Protein AF-L2G6C4-F1 (afdb_monomer)

Solvent-accessible surface area (backbone atoms only — not comparable to full-atom values): 4760 Å² total; per-residue (Å²): 137,87,88,84,85,75,86,74,78,76,79,70,72,81,74,71,79,70,78,41,69,60,40,82,45,74,46,78,30,71,58,67,72,53,38,62,51,35,48,36,85,80,48,46,91,44,54,97,63,32,40,53,40,92,64,83,44,47,74,50,75,40,94,94,55,60,32,32,35,36,35,43,23,21,43,113

Radius of gyration: 18.84 Å; Cα contacts (8 Å, |Δi|>4): 118; chains: 1; bounding box: 40×18×65 Å

Mean predicted aligned error: 12.07 Å

Sequence (76 aa):
MKSSAVVGFLSLCLAQTAFAACRTRTNECSPQSVCDAIGKPGAFPCASTETQSPAQCSQAASPGGPTSVSCECCDL

Foldseek 3Di:
DDDDDDPDDPPPPPPPPPPQVKDKDKDFDPDVVVVVQCQDQQNPDDPPQWHWDPDGWDWADDDVGTIMIITITGGD

Nearest PDB structures (foldseek):
  4rvt-assembly1_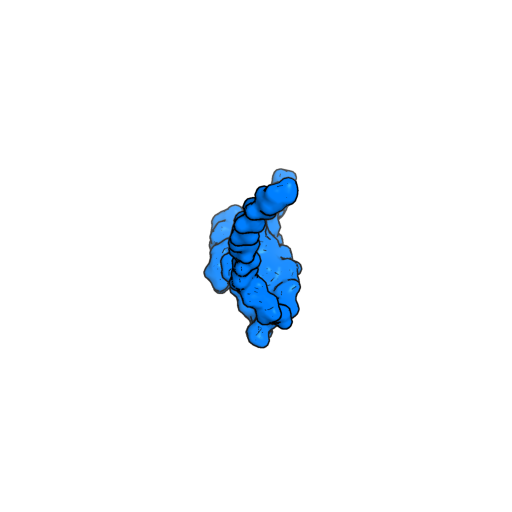A  TM=4.403E-01  e=1.490E+00  Homo sapiens
  4n2p-assembly1_A  TM=5.516E-01  e=9.132E+00  Pyrococcus horikoshii OT3
  3onr-assembly1_B  TM=3.744E-01  e=9.700E+00  Mycobacterium tuberculosis

Organism: Colletotrichum fructicola (strain Nara gc5) (NCBI:txid1213859)

Secondary structure (DSSP, 8-state):
----------------------EEEEEEESSHHHHHHHTSTTTS---TTEEE-SSPPEEEE-TTS-EEEEEEEEE-

pLDDT: mean 74.06, std 15.63, range [45.0, 89.75]

Structure (mmCIF, N/CA/C/O backbone):
data_AF-L2G6C4-F1
#
_entry.id   AF-L2G6C4-F1
#
loop_
_atom_site.group_PDB
_atom_site.id
_atom_site.type_symbol
_atom_site.label_atom_id
_atom_site.label_alt_id
_atom_site.label_comp_id
_atom_site.label_asym_id
_atom_site.label_entity_id
_atom_site.label_seq_id
_atom_site.pdbx_PDB_ins_code
_atom_site.Cartn_x
_atom_site.Cartn_y
_atom_site.Cartn_z
_atom_site.occupancy
_atom_site.B_iso_or_equiv
_atom_site.auth_seq_id
_atom_site.auth_comp_id
_atom_site.auth_asym_id
_atom_site.auth_atom_id
_atom_site.pdbx_PDB_model_num
ATOM 1 N N . MET A 1 1 ? 25.885 -10.449 49.001 1.00 47.12 1 MET A N 1
ATOM 2 C CA . MET A 1 1 ? 24.428 -10.34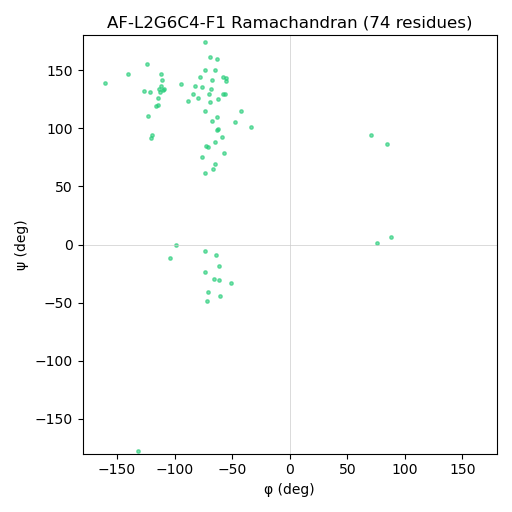2 49.253 1.00 47.12 1 MET A CA 1
ATOM 3 C C . MET A 1 1 ? 24.017 -8.883 49.061 1.00 47.12 1 MET A C 1
ATOM 5 O O . MET A 1 1 ? 24.790 -8.038 49.490 1.00 47.12 1 MET A O 1
ATOM 9 N N . LYS A 1 2 ? 22.830 -8.628 48.479 1.00 45.00 2 LYS A N 1
ATOM 10 C CA . LYS A 1 2 ? 22.198 -7.328 48.114 1.00 45.00 2 LYS A CA 1
ATOM 11 C C . LYS A 1 2 ? 22.655 -6.783 46.751 1.00 45.00 2 LYS A C 1
ATOM 13 O O . LYS A 1 2 ? 23.730 -6.220 46.645 1.00 45.00 2 LYS A O 1
ATOM 18 N N . SER A 1 3 ? 22.015 -7.176 45.647 1.00 49.41 3 SER A N 1
ATOM 19 C CA . SER A 1 3 ? 20.679 -6.766 45.154 1.00 49.41 3 SER A CA 1
ATOM 20 C C . SER A 1 3 ? 20.673 -5.322 44.651 1.00 49.41 3 SER A C 1
ATOM 22 O O . SER A 1 3 ? 20.420 -4.409 45.426 1.00 49.41 3 SER A O 1
ATOM 24 N N . SER A 1 4 ? 20.873 -5.152 43.343 1.00 48.75 4 SER A N 1
ATOM 25 C CA . SER A 1 4 ? 20.462 -3.950 42.613 1.00 48.75 4 SER A CA 1
ATOM 26 C C . SER A 1 4 ? 19.491 -4.381 41.524 1.00 48.75 4 SER A C 1
ATOM 28 O O . SER A 1 4 ? 19.882 -4.786 40.433 1.00 48.75 4 SER A O 1
ATOM 30 N N . ALA A 1 5 ? 18.210 -4.358 41.880 1.00 59.62 5 ALA A N 1
ATOM 31 C CA . ALA A 1 5 ? 17.115 -4.406 40.934 1.00 59.62 5 ALA A CA 1
ATOM 32 C C . ALA A 1 5 ? 17.034 -3.037 40.254 1.00 59.62 5 ALA A C 1
ATOM 34 O O . ALA A 1 5 ? 16.731 -2.041 40.905 1.00 59.62 5 ALA A O 1
ATOM 35 N N . VAL A 1 6 ? 17.291 -2.990 3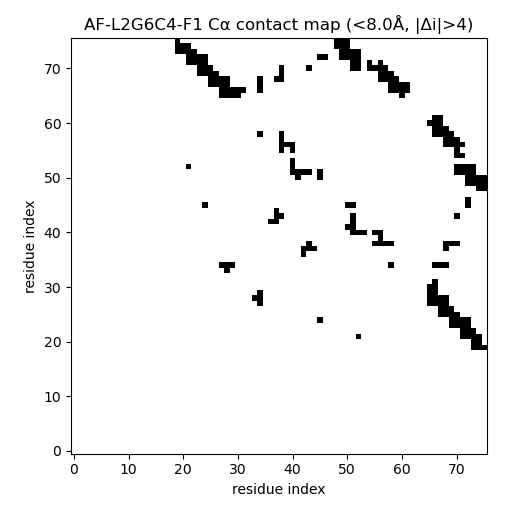8.951 1.00 57.78 6 VAL A N 1
ATOM 36 C CA . VAL A 1 6 ? 16.790 -1.909 38.105 1.00 57.78 6 VAL A CA 1
ATOM 37 C C . VAL A 1 6 ? 15.924 -2.586 37.064 1.00 57.78 6 VAL A C 1
ATOM 39 O O . VAL A 1 6 ? 16.400 -3.127 36.070 1.00 57.78 6 VAL A O 1
ATOM 42 N N . VAL A 1 7 ? 14.633 -2.623 37.381 1.00 51.19 7 VAL A N 1
ATOM 43 C CA . VAL A 1 7 ? 13.558 -2.955 36.455 1.00 51.19 7 VAL A CA 1
ATOM 44 C C . VAL A 1 7 ? 13.559 -1.841 35.412 1.00 51.19 7 VAL A C 1
ATOM 46 O O . VAL A 1 7 ? 12.947 -0.791 35.592 1.00 51.19 7 VAL A O 1
ATOM 49 N N . GLY A 1 8 ? 14.354 -2.033 34.362 1.00 53.56 8 GLY A N 1
ATOM 50 C CA . GLY A 1 8 ? 14.324 -1.196 33.177 1.00 53.56 8 GLY A CA 1
ATOM 51 C C . GLY A 1 8 ? 12.992 -1.433 32.494 1.00 53.56 8 GLY A C 1
ATOM 52 O O . GLY A 1 8 ? 12.770 -2.509 31.947 1.00 53.56 8 GLY A O 1
ATOM 53 N N . PHE A 1 9 ? 12.113 -0.441 32.613 1.00 45.22 9 PHE A N 1
ATOM 54 C CA . PHE A 1 9 ? 10.863 -0.292 31.886 1.00 45.22 9 PHE A CA 1
ATOM 55 C C . PHE A 1 9 ? 11.003 -0.852 30.465 1.00 45.22 9 PHE A C 1
ATOM 57 O O . PHE A 1 9 ? 11.547 -0.195 29.576 1.00 45.22 9 PHE A O 1
ATOM 64 N N . LEU A 1 10 ? 10.489 -2.066 30.246 1.00 46.03 10 LEU A N 1
ATOM 65 C CA . LEU A 1 10 ? 10.048 -2.448 28.922 1.00 46.03 10 LEU A CA 1
ATOM 66 C C . LEU A 1 10 ? 8.921 -1.472 28.592 1.00 46.03 10 LEU A C 1
ATOM 68 O O . LEU A 1 10 ? 7.786 -1.644 29.039 1.00 46.03 10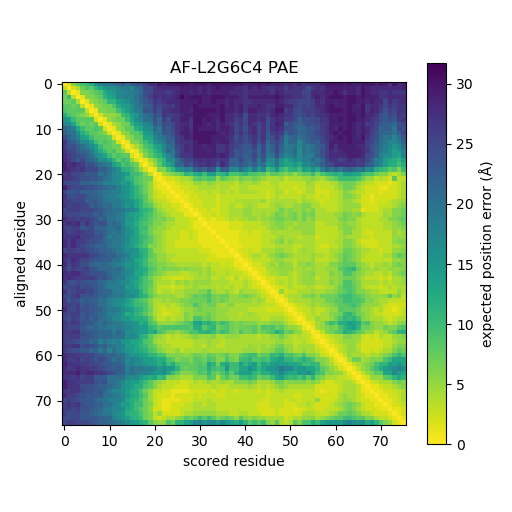 LEU A O 1
ATOM 72 N N . SER A 1 11 ? 9.249 -0.442 27.816 1.00 47.91 11 SER A N 1
ATOM 73 C CA . SER A 1 11 ? 8.304 0.177 26.900 1.00 47.91 11 SER A CA 1
ATOM 74 C C . SER A 1 11 ? 7.801 -0.929 25.974 1.00 47.91 11 SER A C 1
ATOM 76 O O . SER A 1 11 ? 8.269 -1.077 24.846 1.00 47.91 11 SER A O 1
ATOM 78 N N . LEU A 1 12 ? 6.867 -1.747 26.471 1.00 48.78 12 LEU A N 1
ATOM 79 C CA . LEU A 1 12 ? 5.875 -2.390 25.633 1.00 48.78 12 LEU A CA 1
ATOM 80 C C . LEU A 1 12 ? 5.159 -1.221 24.974 1.00 48.78 12 LEU A C 1
ATOM 82 O O . LEU A 1 12 ? 4.259 -0.617 25.557 1.00 48.78 12 LEU A O 1
ATOM 86 N N . CYS A 1 13 ? 5.644 -0.847 23.790 1.00 45.78 13 CYS A N 1
ATOM 87 C CA . CYS A 1 13 ? 4.881 -0.070 22.843 1.00 45.78 13 CYS A CA 1
ATOM 88 C C . CYS A 1 13 ? 3.474 -0.652 22.854 1.00 45.78 13 CYS A C 1
ATOM 90 O O . CYS A 1 13 ? 3.272 -1.821 22.522 1.00 45.78 13 CYS A O 1
ATOM 92 N N . LEU A 1 14 ? 2.532 0.173 23.299 1.00 46.38 14 LEU A N 1
ATOM 93 C CA . LEU A 1 14 ? 1.109 -0.056 23.181 1.00 46.38 14 LEU A CA 1
ATOM 94 C C . LEU A 1 14 ? 0.746 -0.048 21.688 1.00 46.38 14 LEU A C 1
ATOM 96 O O . LEU A 1 14 ? 0.068 0.857 21.213 1.00 46.38 14 LEU A O 1
ATOM 100 N N . ALA A 1 15 ? 1.177 -1.059 20.935 1.00 51.12 15 ALA A N 1
ATOM 101 C CA . ALA A 1 15 ? 0.408 -1.510 19.793 1.00 51.12 15 ALA A CA 1
ATOM 102 C C . ALA A 1 15 ? -0.791 -2.226 20.410 1.00 51.12 15 ALA A C 1
ATOM 104 O O . ALA A 1 15 ? -0.744 -3.410 20.732 1.00 51.12 15 ALA A O 1
ATOM 105 N N . GLN A 1 16 ? -1.803 -1.425 20.730 1.00 45.34 16 GLN A N 1
ATOM 106 C CA . GLN A 1 16 ? -3.113 -1.870 21.157 1.00 45.34 16 GLN A CA 1
ATOM 107 C C . GLN A 1 16 ? -3.543 -2.957 20.174 1.00 45.34 16 GLN A C 1
ATOM 109 O O . GLN A 1 16 ? -3.855 -2.671 19.022 1.00 45.34 16 GLN A O 1
ATOM 114 N N . THR A 1 17 ? -3.501 -4.211 20.612 1.00 48.91 17 THR A N 1
ATOM 115 C CA . THR A 1 17 ? -4.011 -5.365 19.878 1.00 48.91 17 THR A CA 1
ATOM 116 C C . THR A 1 17 ? -5.534 -5.333 19.929 1.00 48.91 17 THR A C 1
ATOM 118 O O . THR A 1 17 ? -6.189 -6.233 20.449 1.00 48.91 17 THR A O 1
ATOM 121 N N . ALA A 1 18 ? -6.124 -4.278 19.367 1.00 49.66 18 ALA A N 1
ATOM 122 C CA . ALA A 1 18 ? -7.373 -4.455 18.662 1.00 49.66 18 ALA A CA 1
ATOM 123 C C . ALA A 1 18 ? -7.016 -5.378 17.494 1.00 49.66 18 ALA A C 1
ATOM 125 O O . ALA A 1 18 ? -6.423 -4.946 16.509 1.00 49.66 18 ALA A O 1
ATOM 126 N N . PHE A 1 19 ? -7.280 -6.674 17.652 1.00 51.25 19 PHE A N 1
ATOM 127 C CA . PHE A 1 19 ? -7.268 -7.632 16.553 1.00 51.25 19 PHE A CA 1
ATOM 128 C C . PHE A 1 19 ? -8.425 -7.287 15.601 1.00 51.25 19 PHE A C 1
ATOM 130 O O . PHE A 1 19 ? -9.370 -8.054 15.448 1.00 51.25 19 PHE A O 1
ATOM 137 N N . ALA A 1 20 ? -8.367 -6.121 14.962 1.00 57.00 20 ALA A N 1
ATOM 138 C CA . ALA A 1 20 ? -8.879 -6.018 13.613 1.00 57.00 20 ALA A CA 1
ATOM 139 C C . ALA A 1 20 ? -8.085 -7.048 12.805 1.00 57.00 20 ALA A C 1
ATOM 141 O O . ALA A 1 20 ? -6.858 -7.120 12.939 1.00 57.00 20 ALA A O 1
ATOM 142 N N . ALA A 1 21 ? -8.753 -7.918 12.051 1.00 75.50 21 ALA A N 1
ATOM 143 C CA . ALA A 1 21 ? -8.058 -8.934 11.275 1.00 75.50 21 ALA A CA 1
ATOM 144 C C . ALA A 1 21 ? -7.325 -8.250 10.110 1.00 75.50 21 ALA A C 1
ATOM 146 O O . ALA A 1 21 ? -7.833 -8.144 8.999 1.00 75.50 21 ALA A O 1
ATOM 147 N N . CYS A 1 22 ? -6.124 -7.743 10.383 1.00 80.19 22 CYS A N 1
ATOM 148 C CA . CYS A 1 22 ? -5.293 -7.088 9.391 1.00 80.19 22 CYS A CA 1
ATOM 149 C C . CYS A 1 22 ? -4.770 -8.116 8.391 1.00 80.19 22 CYS A C 1
ATOM 151 O O . CYS A 1 22 ? -4.221 -9.157 8.758 1.00 80.19 22 CYS A O 1
ATOM 153 N N . ARG A 1 23 ? -4.945 -7.821 7.107 1.00 85.06 23 ARG A N 1
ATOM 154 C CA . ARG A 1 23 ? -4.422 -8.614 6.001 1.00 85.06 23 ARG A CA 1
ATOM 155 C C . ARG A 1 23 ? -3.518 -7.749 5.155 1.00 85.06 23 ARG A C 1
ATOM 157 O O . ARG A 1 23 ? -3.897 -6.656 4.740 1.00 85.06 23 ARG A O 1
ATOM 164 N N . THR A 1 24 ? -2.336 -8.266 4.848 1.00 87.12 24 THR A N 1
ATOM 165 C CA . THR A 1 24 ? -1.486 -7.653 3.834 1.00 87.12 24 THR A CA 1
ATOM 166 C C . THR A 1 24 ? -2.130 -7.849 2.469 1.00 87.12 24 THR A C 1
ATOM 168 O O . THR A 1 24 ? -2.417 -8.971 2.044 1.00 87.12 24 THR A O 1
ATOM 171 N N . ARG A 1 25 ? -2.374 -6.741 1.783 1.00 86.56 25 ARG A N 1
ATOM 172 C CA . ARG A 1 25 ? -2.883 -6.693 0.421 1.00 86.56 25 ARG A CA 1
ATOM 173 C C . ARG A 1 25 ? -1.786 -6.128 -0.457 1.00 86.56 25 ARG A C 1
ATOM 175 O O . ARG A 1 25 ? -1.223 -5.088 -0.134 1.00 86.56 25 ARG A O 1
ATOM 182 N N . THR A 1 26 ? -1.515 -6.803 -1.564 1.00 89.00 26 THR A N 1
ATOM 183 C CA . THR A 1 26 ? -0.550 -6.361 -2.567 1.00 89.00 26 THR A CA 1
ATOM 184 C C . THR A 1 26 ? -1.298 -5.948 -3.817 1.00 89.00 26 THR A C 1
ATOM 186 O O . THR A 1 26 ? -2.182 -6.673 -4.273 1.00 89.00 26 THR A O 1
ATOM 189 N N . ASN A 1 27 ? -0.949 -4.792 -4.366 1.00 87.50 27 ASN A N 1
ATOM 190 C CA . ASN A 1 27 ? -1.496 -4.313 -5.619 1.00 87.50 27 ASN A CA 1
ATOM 191 C C . ASN A 1 27 ? -0.362 -3.957 -6.575 1.00 87.50 27 ASN A C 1
ATOM 193 O O . ASN A 1 27 ? 0.599 -3.289 -6.187 1.00 87.50 27 ASN A O 1
ATOM 197 N N . GLU A 1 28 ? -0.467 -4.432 -7.808 1.00 89.12 28 GLU A N 1
ATOM 198 C CA . GLU A 1 28 ? 0.462 -4.073 -8.869 1.00 89.12 28 GLU A CA 1
ATOM 199 C C . GLU A 1 28 ? 0.045 -2.733 -9.462 1.00 89.12 28 GLU A C 1
ATOM 201 O O . GLU A 1 28 ? -1.129 -2.462 -9.713 1.00 89.12 28 GLU A O 1
ATOM 206 N N . CYS A 1 29 ? 1.021 -1.873 -9.683 1.00 86.06 29 CYS A N 1
ATOM 207 C CA . CYS A 1 29 ? 0.809 -0.534 -10.179 1.00 86.06 29 CYS A CA 1
ATOM 208 C C . CYS A 1 29 ? 1.904 -0.176 -11.177 1.00 86.06 29 CYS A C 1
ATOM 210 O O . CYS A 1 29 ? 3.059 -0.603 -11.106 1.00 86.06 29 CYS A O 1
ATOM 212 N N . SER A 1 30 ? 1.506 0.618 -12.157 1.00 84.75 30 SER A N 1
ATOM 213 C CA . SER A 1 30 ? 2.393 1.202 -13.145 1.00 84.75 30 SER A CA 1
ATOM 214 C C . SER A 1 30 ? 1.673 2.396 -13.768 1.00 84.75 30 SER A C 1
ATOM 216 O O . SER A 1 30 ? 0.470 2.290 -14.030 1.00 84.75 30 SER A O 1
ATOM 218 N N . PRO A 1 31 ? 2.353 3.526 -14.020 1.00 85.31 31 PRO A N 1
ATOM 219 C CA . PRO A 1 31 ? 3.757 3.831 -13.706 1.00 85.31 31 PRO A CA 1
ATOM 220 C C . PRO A 1 31 ? 4.015 4.086 -12.204 1.00 85.31 31 PRO A C 1
ATOM 222 O O . PRO A 1 31 ? 3.080 4.169 -11.412 1.00 85.31 31 PRO A O 1
ATOM 225 N N . GLN A 1 32 ? 5.286 4.258 -11.809 1.00 82.56 32 GLN A N 1
ATOM 226 C CA . GLN A 1 32 ? 5.717 4.465 -10.411 1.00 82.56 32 GLN A CA 1
ATOM 227 C C . GLN A 1 32 ? 4.951 5.586 -9.680 1.00 82.56 32 GLN A C 1
ATOM 229 O O . GLN A 1 32 ? 4.653 5.454 -8.500 1.00 82.56 32 GLN A O 1
ATOM 234 N N . SER A 1 33 ? 4.542 6.650 -10.378 1.00 86.88 33 SER A N 1
ATOM 235 C CA . SER A 1 33 ? 3.749 7.739 -9.787 1.00 86.88 33 SER A CA 1
ATOM 236 C C . SER A 1 33 ? 2.384 7.285 -9.254 1.00 86.88 33 SER A C 1
ATOM 238 O O . SER A 1 33 ? 1.887 7.849 -8.280 1.00 86.88 33 SER A O 1
ATOM 240 N N . VAL A 1 34 ? 1.783 6.255 -9.860 1.00 86.81 34 VAL A N 1
ATOM 241 C CA . VAL A 1 34 ? 0.556 5.621 -9.358 1.00 86.81 34 VAL A CA 1
ATOM 242 C C . VAL A 1 34 ? 0.866 4.836 -8.087 1.00 86.81 34 VAL A C 1
ATOM 244 O O . VAL A 1 34 ? 0.112 4.923 -7.122 1.00 86.81 34 VAL A O 1
ATOM 247 N N . CYS A 1 35 ? 2.001 4.135 -8.054 1.00 86.62 35 CYS A N 1
ATOM 248 C CA . CYS A 1 35 ? 2.478 3.399 -6.882 1.00 86.62 35 CYS A CA 1
ATOM 249 C C . CYS A 1 35 ? 2.714 4.312 -5.680 1.00 86.62 35 CYS A C 1
ATOM 251 O O . CYS A 1 35 ? 2.255 4.026 -4.575 1.00 86.62 35 CYS A O 1
ATOM 253 N N . ASP A 1 36 ? 3.345 5.461 -5.915 1.00 85.00 36 ASP A N 1
ATOM 254 C CA . ASP A 1 36 ? 3.572 6.475 -4.888 1.00 85.00 36 ASP A CA 1
ATOM 255 C C . ASP A 1 36 ? 2.266 7.096 -4.385 1.00 85.00 36 ASP A C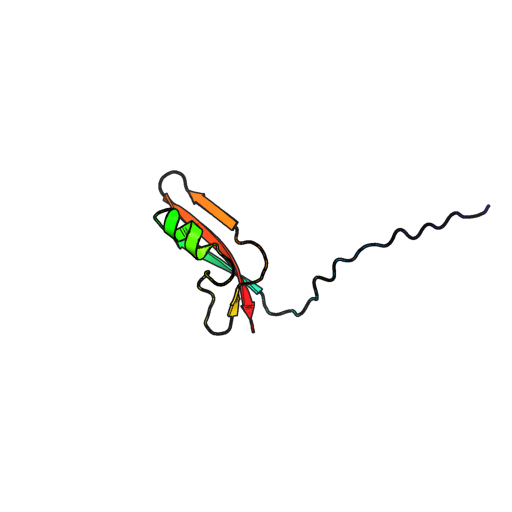 1
ATOM 257 O O . ASP A 1 36 ? 2.182 7.498 -3.225 1.00 85.00 36 ASP A O 1
ATOM 261 N N . ALA A 1 37 ? 1.236 7.170 -5.234 1.00 86.62 37 ALA A N 1
ATOM 262 C CA . ALA A 1 37 ? -0.086 7.627 -4.828 1.00 86.62 37 ALA A CA 1
ATOM 263 C C . ALA A 1 37 ? -0.804 6.586 -3.954 1.00 86.62 37 ALA A C 1
ATOM 265 O O . ALA A 1 37 ? -1.276 6.946 -2.878 1.00 86.62 37 ALA A O 1
ATOM 266 N N . ILE A 1 38 ? -0.846 5.312 -4.366 1.00 86.25 38 ILE A N 1
ATOM 267 C CA . ILE A 1 38 ? -1.542 4.244 -3.618 1.00 86.25 38 ILE A CA 1
ATOM 268 C C . ILE A 1 38 ? -0.796 3.807 -2.352 1.00 86.25 38 ILE A C 1
ATOM 270 O O . ILE A 1 38 ? -1.412 3.290 -1.428 1.00 86.25 38 ILE A O 1
ATOM 274 N N . GLY A 1 39 ? 0.521 4.019 -2.285 1.00 82.12 39 GLY A N 1
ATOM 275 C CA . GLY A 1 39 ? 1.324 3.747 -1.092 1.00 82.12 39 GLY A CA 1
ATOM 276 C C . GLY A 1 39 ? 1.115 4.756 0.039 1.00 82.12 39 GLY A C 1
ATOM 277 O O . GLY A 1 39 ? 1.669 4.574 1.124 1.00 82.12 39 GLY A O 1
ATOM 278 N N . LYS A 1 40 ? 0.336 5.825 -0.184 1.00 84.19 40 LYS A N 1
ATOM 279 C CA . LYS A 1 40 ? 0.016 6.799 0.865 1.00 84.19 40 LYS A CA 1
ATOM 280 C C . LYS A 1 40 ? -0.997 6.234 1.869 1.00 84.19 40 LYS A C 1
ATOM 282 O O . LYS A 1 40 ? -1.857 5.440 1.491 1.00 84.19 40 LYS A O 1
ATOM 287 N N . PRO A 1 41 ? -0.944 6.673 3.139 1.00 77.88 41 PRO A N 1
ATOM 288 C CA . PRO A 1 41 ? -1.969 6.352 4.127 1.00 77.88 41 PRO 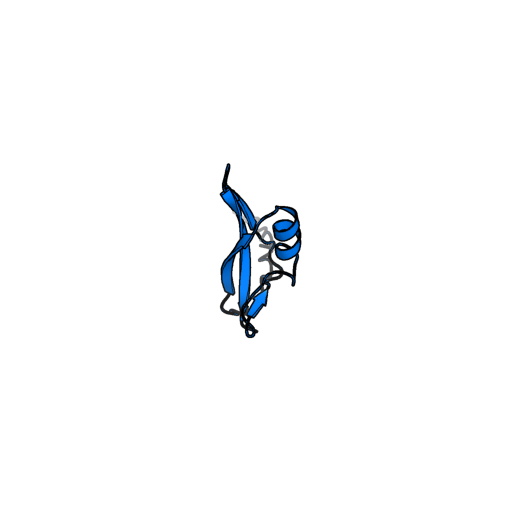A CA 1
ATOM 289 C C . PRO A 1 41 ? -3.361 6.783 3.652 1.00 77.88 41 PRO A C 1
ATOM 291 O O . PRO A 1 41 ? -3.550 7.925 3.235 1.00 77.88 41 PRO A O 1
ATOM 294 N N . GLY A 1 42 ? -4.325 5.870 3.718 1.00 77.75 42 GLY A N 1
ATOM 295 C CA . GLY A 1 42 ? -5.702 6.064 3.262 1.00 77.75 42 GLY A CA 1
ATOM 296 C C . GLY A 1 42 ? -5.904 6.031 1.742 1.00 77.75 42 GLY A C 1
ATOM 297 O O . GLY A 1 42 ? -7.029 6.235 1.295 1.00 77.75 42 GLY A O 1
ATOM 298 N N . ALA A 1 43 ? -4.855 5.803 0.946 1.00 83.31 43 ALA A N 1
ATOM 299 C CA . ALA A 1 43 ? -4.941 5.758 -0.517 1.00 83.31 43 ALA A CA 1
ATOM 300 C C . ALA A 1 43 ? -4.889 4.333 -1.086 1.00 83.31 43 ALA A C 1
ATOM 302 O O . ALA A 1 43 ? -5.160 4.137 -2.274 1.00 83.31 43 ALA A O 1
ATOM 303 N N . PHE A 1 44 ? -4.541 3.339 -0.265 1.00 85.88 44 PHE A N 1
ATOM 304 C CA . PHE A 1 44 ? -4.476 1.958 -0.711 1.00 85.88 44 PHE A CA 1
ATOM 305 C C . PHE A 1 44 ? -5.887 1.358 -0.835 1.00 85.88 44 PHE A C 1
ATOM 307 O O . PHE A 1 44 ? -6.705 1.538 0.072 1.00 85.88 44 PHE A O 1
ATOM 314 N N . PRO A 1 45 ? -6.196 0.624 -1.920 1.00 85.81 45 PRO A N 1
ATOM 315 C CA . PRO A 1 45 ? -7.524 0.059 -2.148 1.00 85.81 45 PRO A CA 1
ATOM 316 C C . PRO A 1 45 ? -7.769 -1.180 -1.271 1.00 85.81 45 PRO A C 1
ATOM 318 O O . PRO A 1 45 ? -7.731 -2.318 -1.741 1.00 85.81 45 PRO A O 1
ATOM 321 N N . CYS A 1 46 ? -8.011 -0.951 0.018 1.00 85.31 46 CYS A N 1
ATOM 322 C CA . CYS A 1 46 ? -8.548 -1.955 0.932 1.00 85.31 46 CYS A CA 1
ATOM 323 C C . CYS A 1 46 ? -10.012 -2.287 0.587 1.00 85.31 46 CYS A C 1
ATOM 325 O O . CYS A 1 46 ? -10.682 -1.528 -0.122 1.00 85.31 46 CYS A O 1
ATOM 327 N N . ALA A 1 47 ? -10.523 -3.429 1.061 1.00 83.12 47 ALA A N 1
ATOM 328 C CA . ALA A 1 47 ? -11.934 -3.761 0.874 1.00 83.12 47 ALA A CA 1
ATOM 329 C C . ALA A 1 47 ? -12.845 -2.742 1.583 1.00 83.12 47 ALA A C 1
ATOM 331 O O . ALA A 1 47 ? -12.431 -2.063 2.514 1.00 83.12 47 ALA A O 1
ATOM 332 N N . SER A 1 48 ? -14.116 -2.656 1.187 1.00 81.31 48 SER A N 1
ATOM 333 C CA . SER A 1 48 ? -15.067 -1.678 1.744 1.00 81.31 48 SER A CA 1
ATOM 334 C C . SER A 1 48 ? -15.335 -1.823 3.250 1.00 81.31 48 SER A C 1
ATOM 336 O O . SER A 1 48 ? -15.855 -0.894 3.860 1.00 81.31 48 SER A O 1
ATOM 338 N N . THR A 1 49 ? -15.025 -2.981 3.839 1.00 83.56 49 THR A N 1
ATOM 339 C CA . THR A 1 49 ? -15.112 -3.252 5.287 1.00 83.56 49 THR A CA 1
ATOM 340 C C . THR A 1 49 ? -13.763 -3.136 5.997 1.00 83.56 49 THR A C 1
ATOM 342 O O . THR A 1 49 ? -13.691 -3.340 7.203 1.00 83.56 49 THR A O 1
ATOM 345 N N . GLU A 1 50 ? -12.699 -2.825 5.259 1.00 85.69 50 GLU A N 1
ATOM 346 C CA . GLU A 1 50 ? -11.333 -2.725 5.751 1.00 85.69 50 GLU A CA 1
ATOM 347 C C . GLU A 1 50 ? -10.875 -1.252 5.708 1.00 85.69 50 GLU A C 1
ATOM 349 O O . GLU A 1 50 ? -11.220 -0.477 4.816 1.00 85.69 50 GLU A O 1
ATOM 354 N N . THR A 1 51 ? -10.043 -0.862 6.662 1.00 86.19 51 THR A N 1
ATOM 355 C CA . THR A 1 51 ? -9.299 0.396 6.688 1.00 86.19 51 THR A CA 1
ATOM 356 C C . THR A 1 51 ? -7.821 0.112 6.494 1.00 86.19 51 THR A C 1
ATOM 358 O O . THR A 1 51 ? -7.283 -0.852 7.035 1.00 86.19 51 THR A O 1
ATOM 361 N N . GLN A 1 52 ? -7.134 0.969 5.745 1.00 84.69 52 GLN A N 1
ATOM 362 C CA . GLN A 1 52 ? -5.683 0.891 5.659 1.00 84.69 52 GLN A CA 1
ATOM 363 C C . GLN A 1 52 ? -5.075 1.136 7.043 1.00 84.69 52 GLN A C 1
ATOM 365 O O . GLN A 1 52 ? -5.326 2.164 7.674 1.00 84.69 52 GLN A O 1
ATOM 370 N N . SER A 1 53 ? -4.258 0.190 7.497 1.00 80.62 53 SER A N 1
ATOM 371 C CA . SER A 1 53 ? -3.485 0.320 8.723 1.00 80.62 53 SER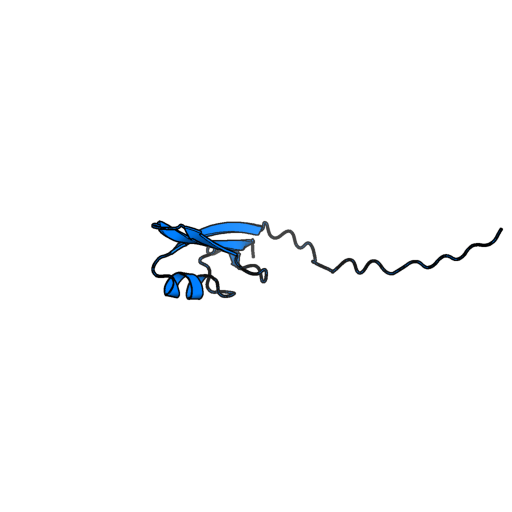 A CA 1
ATOM 372 C C . SER A 1 53 ? -2.630 1.591 8.670 1.00 80.62 53 SER A C 1
ATOM 374 O O . SER A 1 53 ? -2.079 1.914 7.614 1.00 80.62 53 SER A O 1
ATOM 376 N N . PRO A 1 54 ? -2.448 2.304 9.796 1.00 68.19 54 PRO A N 1
ATOM 377 C CA . PRO A 1 54 ? -1.493 3.408 9.869 1.00 68.19 54 PRO A CA 1
ATOM 378 C C . PRO A 1 54 ? -0.036 2.951 9.669 1.00 68.19 54 PRO A C 1
ATOM 380 O O . PRO A 1 54 ? 0.854 3.796 9.548 1.00 68.19 54 PRO A O 1
ATOM 383 N N . ALA A 1 55 ? 0.226 1.636 9.646 1.00 71.44 55 ALA A N 1
ATOM 384 C CA . ALA A 1 55 ? 1.517 1.077 9.268 1.00 71.44 55 ALA A CA 1
ATOM 385 C C . ALA A 1 55 ? 1.919 1.502 7.843 1.00 71.44 55 ALA A C 1
ATOM 387 O O . ALA A 1 55 ? 1.089 1.639 6.943 1.00 71.44 55 ALA A O 1
ATOM 388 N N . GLN A 1 56 ? 3.218 1.725 7.631 1.00 69.38 56 GLN A N 1
ATOM 389 C CA . GLN A 1 56 ? 3.723 2.147 6.327 1.00 69.38 56 GLN A CA 1
ATOM 390 C C . GLN A 1 56 ? 3.593 1.021 5.296 1.00 69.38 56 GLN A C 1
ATOM 392 O O . GLN A 1 56 ? 3.965 -0.122 5.556 1.00 69.38 56 GLN A O 1
ATOM 397 N N . CYS A 1 57 ? 3.097 1.361 4.107 1.00 83.81 57 CYS A N 1
ATOM 398 C CA . CYS A 1 57 ? 3.087 0.461 2.963 1.00 83.81 57 CYS A CA 1
ATOM 399 C C . CYS A 1 57 ? 4.505 0.184 2.472 1.00 83.81 57 CYS A C 1
ATOM 401 O O . CYS A 1 57 ? 5.340 1.087 2.398 1.00 83.81 57 CYS A O 1
ATOM 403 N N . SER A 1 58 ? 4.757 -1.054 2.068 1.00 86.88 58 SER A N 1
ATOM 404 C CA . SER A 1 58 ? 5.996 -1.443 1.400 1.00 86.88 58 SER A CA 1
ATOM 405 C C . SER A 1 58 ? 5.808 -1.383 -0.112 1.00 86.88 58 SER A C 1
ATOM 407 O O . SER A 1 58 ? 4.769 -1.787 -0.626 1.00 86.88 58 SER A O 1
ATOM 409 N N . GLN A 1 59 ? 6.800 -0.872 -0.837 1.00 87.50 59 GLN A N 1
ATOM 410 C CA . GLN A 1 59 ? 6.827 -0.939 -2.296 1.00 87.50 59 GLN A CA 1
ATOM 411 C C . GLN A 1 59 ? 7.981 -1.837 -2.739 1.00 87.50 59 GLN A C 1
ATOM 413 O O . GLN A 1 59 ? 9.101 -1.688 -2.250 1.00 87.50 59 GLN A O 1
ATOM 418 N N . ALA A 1 60 ? 7.724 -2.743 -3.676 1.00 85.38 60 ALA A N 1
ATOM 419 C CA . ALA A 1 60 ? 8.739 -3.562 -4.318 1.00 85.38 60 ALA A CA 1
ATOM 420 C C . ALA A 1 60 ? 8.674 -3.344 -5.832 1.00 85.38 60 ALA A C 1
ATOM 422 O O . ALA A 1 60 ? 7.712 -3.739 -6.495 1.00 85.38 60 ALA A O 1
ATOM 423 N N . ALA A 1 61 ? 9.702 -2.689 -6.370 1.00 82.38 61 ALA A N 1
ATOM 424 C CA . ALA A 1 61 ? 9.869 -2.512 -7.805 1.00 82.38 61 ALA A CA 1
ATOM 425 C C . ALA A 1 61 ? 10.457 -3.791 -8.418 1.00 82.38 61 ALA A C 1
ATOM 427 O O . ALA A 1 61 ? 11.512 -4.259 -7.983 1.00 82.38 61 ALA A O 1
ATOM 428 N N . SER A 1 62 ? 9.797 -4.341 -9.438 1.00 73.88 62 SER A N 1
ATOM 429 C CA . SER A 1 62 ? 10.344 -5.461 -10.206 1.00 73.88 62 SER A CA 1
ATOM 430 C C . SER A 1 62 ? 11.198 -4.925 -11.358 1.00 73.88 62 SER A C 1
ATOM 432 O O . SER A 1 62 ? 10.687 -4.157 -12.177 1.00 73.88 62 SER A O 1
ATOM 434 N N . PRO A 1 63 ? 12.485 -5.302 -11.480 1.00 64.75 63 PRO A N 1
ATOM 435 C CA . PRO A 1 63 ? 13.312 -4.864 -12.599 1.00 64.75 63 PRO A CA 1
ATOM 436 C C . PRO A 1 63 ? 12.733 -5.401 -13.919 1.00 64.75 63 PRO A C 1
ATOM 438 O O . PRO A 1 63 ? 12.771 -6.599 -14.183 1.00 64.75 63 PRO A O 1
ATOM 441 N N . GLY A 1 64 ? 12.174 -4.501 -14.735 1.00 68.38 64 GLY A N 1
ATOM 442 C CA . GLY A 1 64 ? 11.515 -4.829 -16.007 1.00 68.38 64 GLY A CA 1
ATOM 443 C C . GLY A 1 64 ? 10.023 -5.181 -15.911 1.00 68.38 64 GLY A C 1
ATOM 444 O O . GLY A 1 64 ? 9.443 -5.568 -16.923 1.00 68.38 64 GLY A O 1
ATOM 445 N N . GLY A 1 65 ? 9.399 -5.040 -14.736 1.00 70.06 65 GLY A N 1
ATOM 446 C CA . GLY A 1 65 ? 7.981 -5.338 -14.498 1.00 70.06 65 GLY A CA 1
ATOM 447 C C . GLY A 1 65 ? 7.245 -4.222 -13.742 1.00 70.06 65 GLY A C 1
ATOM 448 O O . GLY A 1 65 ? 7.836 -3.177 -13.462 1.00 70.06 65 GLY A O 1
ATOM 449 N N . PRO A 1 66 ? 5.950 -4.411 -13.423 1.00 75.62 66 PRO A N 1
ATOM 450 C CA . PRO A 1 66 ? 5.200 -3.460 -12.610 1.00 75.62 66 PRO A CA 1
ATOM 451 C C . PRO A 1 66 ? 5.774 -3.388 -11.189 1.00 75.62 66 PRO A C 1
ATOM 453 O O . PRO A 1 66 ? 6.319 -4.360 -10.655 1.00 75.62 66 PRO A O 1
ATOM 456 N N . THR A 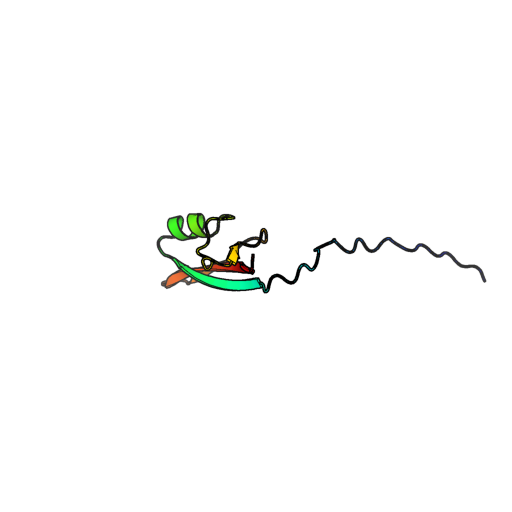1 67 ? 5.647 -2.220 -10.567 1.00 86.69 67 THR A N 1
ATOM 457 C CA . THR A 1 67 ? 5.937 -2.067 -9.142 1.00 86.69 67 THR A CA 1
ATOM 458 C C . THR A 1 67 ? 4.752 -2.619 -8.360 1.00 86.69 67 THR A C 1
ATOM 460 O O . THR A 1 67 ? 3.604 -2.504 -8.780 1.00 86.69 67 THR A O 1
ATOM 463 N N . SER A 1 68 ? 5.017 -3.244 -7.222 1.00 87.69 68 SER A N 1
ATOM 464 C CA . SER A 1 68 ? 3.984 -3.749 -6.325 1.00 87.69 68 SER A CA 1
ATOM 465 C C . SER A 1 68 ? 3.988 -2.943 -5.035 1.00 87.69 68 SER A C 1
ATOM 467 O O . SER A 1 68 ? 5.048 -2.634 -4.492 1.00 87.69 68 SER A O 1
ATOM 469 N N . VAL A 1 69 ? 2.809 -2.583 -4.543 1.00 89.75 69 VAL A N 1
ATOM 470 C CA . VAL A 1 69 ? 2.630 -1.917 -3.250 1.00 89.75 69 VAL A CA 1
ATOM 471 C C . VAL A 1 69 ? 1.876 -2.863 -2.341 1.00 89.75 69 VAL A C 1
ATOM 473 O O . VAL A 1 69 ? 0.811 -3.349 -2.710 1.00 89.75 69 VAL A O 1
ATOM 476 N N . SER A 1 70 ? 2.429 -3.135 -1.166 1.00 89.25 70 SER A N 1
ATOM 477 C CA . SER A 1 70 ? 1.821 -3.978 -0.148 1.00 89.25 70 SER A CA 1
ATOM 478 C C . SER A 1 70 ? 1.531 -3.173 1.109 1.00 89.25 70 SER A C 1
ATOM 480 O O . SER A 1 70 ? 2.450 -2.649 1.742 1.00 89.25 70 SER A O 1
ATOM 482 N N . CYS A 1 71 ? 0.259 -3.100 1.481 1.00 88.94 71 CYS A N 1
ATOM 483 C CA . CYS A 1 71 ? -0.213 -2.420 2.684 1.00 88.94 71 CYS A CA 1
ATOM 484 C C . CYS A 1 71 ? -1.012 -3.388 3.553 1.00 88.94 71 CYS A C 1
ATOM 486 O O . CYS A 1 71 ? -1.590 -4.354 3.055 1.00 88.94 71 CYS A O 1
ATOM 488 N N . GLU A 1 72 ? -1.080 -3.121 4.851 1.00 89.25 72 GLU A N 1
ATOM 489 C CA . GLU A 1 72 ? -2.012 -3.816 5.734 1.00 89.25 72 GLU A CA 1
ATOM 490 C C . GLU A 1 72 ? -3.383 -3.143 5.686 1.00 89.25 72 GLU A C 1
ATOM 492 O O . GLU A 1 72 ? -3.497 -1.929 5.847 1.00 89.25 72 GLU A O 1
ATOM 497 N N . CYS A 1 73 ? -4.420 -3.943 5.477 1.00 88.44 73 CYS A N 1
ATOM 498 C CA . CYS A 1 73 ? -5.818 -3.546 5.526 1.00 88.44 73 CYS A CA 1
ATOM 499 C C . CYS A 1 73 ? -6.468 -4.274 6.701 1.00 88.44 73 CYS A C 1
ATOM 501 O O . CYS A 1 73 ? -6.439 -5.500 6.747 1.00 88.44 73 CYS A O 1
ATOM 503 N N . CYS A 1 74 ? -7.002 -3.533 7.659 1.00 85.94 74 CYS A N 1
ATOM 504 C CA . CYS A 1 74 ? -7.570 -4.032 8.903 1.00 85.94 74 CYS A CA 1
ATOM 505 C C . CYS A 1 74 ? -9.084 -3.865 8.887 1.00 85.94 74 CYS A C 1
ATOM 507 O O . CYS A 1 74 ? -9.558 -2.795 8.525 1.00 85.94 74 CYS A O 1
ATOM 509 N N . ASP A 1 75 ? -9.837 -4.892 9.276 1.00 84.75 75 ASP A N 1
ATOM 510 C CA . ASP A 1 75 ? -11.293 -4.770 9.420 1.00 84.75 75 ASP A CA 1
ATOM 511 C C . ASP A 1 75 ? -11.677 -3.619 10.373 1.00 84.75 75 ASP A C 1
ATOM 513 O O . ASP A 1 75 ? -11.000 -3.381 11.378 1.00 84.75 75 ASP A O 1
ATOM 517 N N . LEU A 1 76 ?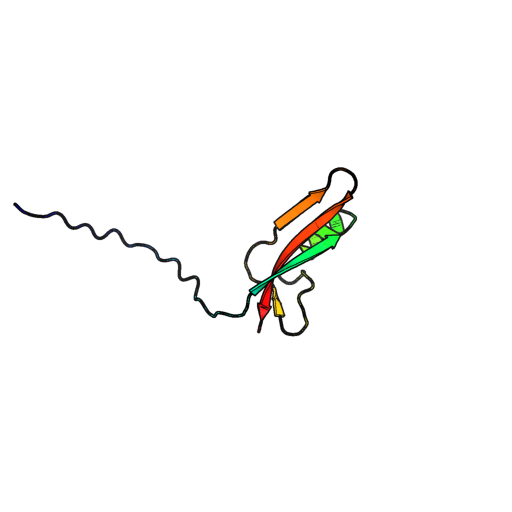 -12.737 -2.891 10.013 1.00 70.06 76 LEU A N 1
ATOM 518 C CA . LEU A 1 76 ? -13.316 -1.788 10.793 1.00 70.06 76 LEU A CA 1
ATOM 519 C C . LEU A 1 76 ? -13.997 -2.253 12.089 1.00 70.06 76 LEU A C 1
ATOM 521 O O . LEU A 1 76 ? -14.649 -3.323 12.077 1.00 70.06 76 LEU A O 1
#